Protein AF-A0A7C9TGM8-F1 (afdb_monomer_lite)

Structure (mmCIF, N/CA/C/O backbone):
data_AF-A0A7C9TGM8-F1
#
_entry.id   AF-A0A7C9TGM8-F1
#
loop_
_atom_site.group_PDB
_atom_site.id
_atom_site.type_symbol
_atom_site.label_atom_id
_atom_site.label_alt_id
_atom_site.label_comp_id
_atom_site.label_asym_id
_atom_site.label_entity_id
_atom_site.label_seq_id
_atom_site.pdbx_PDB_ins_code
_atom_site.Cartn_x
_atom_site.Cartn_y
_atom_site.Cartn_z
_atom_site.occupancy
_atom_site.B_iso_or_equiv
_atom_site.auth_seq_id
_atom_site.auth_comp_id
_atom_site.auth_asym_id
_atom_site.auth_atom_id
_atom_site.pdbx_PDB_model_num
ATOM 1 N N . MET A 1 1 ? -5.245 -3.490 -19.917 1.00 51.00 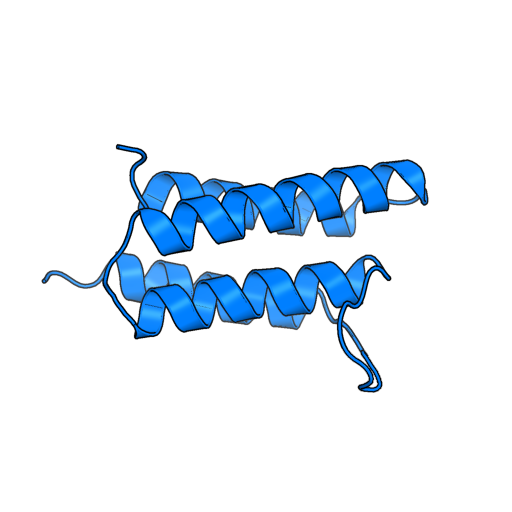1 MET A N 1
ATOM 2 C CA . MET A 1 1 ? -3.984 -3.629 -19.164 1.00 51.00 1 MET A CA 1
ATOM 3 C C . MET A 1 1 ? -3.871 -2.354 -18.353 1.00 51.00 1 MET A C 1
ATOM 5 O O . MET A 1 1 ? -3.928 -1.300 -18.975 1.00 51.00 1 MET A O 1
ATOM 9 N N . ASN A 1 2 ? -3.901 -2.429 -17.021 1.00 65.81 2 ASN A N 1
ATOM 10 C CA . ASN A 1 2 ? -3.866 -1.222 -16.191 1.00 65.81 2 ASN A CA 1
ATOM 11 C C . ASN A 1 2 ? -2.453 -0.634 -16.219 1.00 65.81 2 ASN A C 1
ATOM 13 O O . ASN A 1 2 ? -1.475 -1.376 -16.195 1.00 65.81 2 ASN A O 1
ATOM 17 N N . ASP A 1 3 ? -2.371 0.686 -16.354 1.00 86.94 3 ASP A N 1
ATOM 18 C CA . ASP A 1 3 ? -1.118 1.435 -16.363 1.00 86.94 3 ASP A CA 1
ATOM 19 C C . ASP A 1 3 ? -0.446 1.318 -14.979 1.00 86.94 3 ASP A C 1
ATOM 21 O O . ASP A 1 3 ? -1.057 1.731 -13.987 1.00 86.94 3 ASP A O 1
ATOM 25 N N . PRO A 1 4 ? 0.789 0.784 -14.874 1.00 89.00 4 PRO A N 1
ATOM 26 C CA . PRO A 1 4 ? 1.507 0.689 -13.604 1.00 89.00 4 PRO A CA 1
ATOM 27 C C . PRO A 1 4 ? 1.604 2.027 -12.866 1.00 89.00 4 PRO A C 1
ATOM 29 O O . PRO A 1 4 ? 1.526 2.054 -11.639 1.00 89.00 4 PRO A O 1
ATOM 32 N N . VAL A 1 5 ? 1.718 3.147 -13.588 1.00 91.94 5 VAL A N 1
ATOM 33 C CA . VAL A 1 5 ? 1.747 4.487 -12.986 1.00 91.94 5 VAL A CA 1
ATOM 34 C C . VAL A 1 5 ? 0.422 4.799 -12.303 1.00 91.94 5 VAL A C 1
ATOM 36 O O . VAL A 1 5 ? 0.411 5.291 -11.175 1.00 91.94 5 VAL A O 1
ATOM 39 N N . PHE A 1 6 ? -0.695 4.469 -12.949 1.00 92.00 6 PHE A N 1
ATOM 40 C CA . PHE A 1 6 ? -2.024 4.661 -12.382 1.00 92.00 6 PHE A CA 1
ATOM 41 C C . PHE A 1 6 ? -2.241 3.786 -11.140 1.00 92.00 6 PHE A C 1
ATOM 43 O O . PHE A 1 6 ? -2.669 4.284 -10.098 1.00 92.00 6 PHE A O 1
ATOM 50 N N . THR A 1 7 ? -1.888 2.498 -11.203 1.00 93.12 7 THR A N 1
ATOM 51 C CA . THR A 1 7 ? -2.007 1.591 -10.050 1.00 93.12 7 THR A CA 1
ATOM 52 C C . THR A 1 7 ? -1.101 2.039 -8.891 1.00 93.12 7 THR A C 1
ATOM 54 O O . THR A 1 7 ? -1.526 2.012 -7.736 1.00 93.12 7 THR A O 1
ATOM 57 N N . ALA A 1 8 ? 0.111 2.537 -9.173 1.00 93.94 8 ALA A N 1
ATOM 58 C CA . ALA A 1 8 ? 0.994 3.106 -8.155 1.00 93.94 8 ALA A CA 1
ATOM 59 C C . ALA A 1 8 ? 0.398 4.361 -7.501 1.00 93.94 8 ALA A C 1
ATOM 61 O O . ALA A 1 8 ? 0.402 4.467 -6.278 1.00 93.94 8 ALA A O 1
ATOM 62 N N . GLN A 1 9 ? -0.187 5.284 -8.271 1.00 95.25 9 GLN A N 1
ATOM 63 C CA . GLN A 1 9 ? -0.870 6.457 -7.708 1.00 95.25 9 GLN A CA 1
ATOM 64 C C . GLN A 1 9 ? -1.976 6.060 -6.720 1.00 95.25 9 GLN A C 1
ATOM 66 O O . GLN A 1 9 ? -2.090 6.663 -5.653 1.00 95.25 9 GLN A O 1
ATOM 71 N N . LYS A 1 10 ? -2.734 4.998 -7.024 1.00 95.75 10 LYS A N 1
ATOM 72 C CA . LYS A 1 10 ? -3.744 4.452 -6.107 1.00 95.75 10 LYS A CA 1
ATOM 73 C C . LYS A 1 10 ? -3.149 3.868 -4.827 1.00 95.75 10 LYS A C 1
ATOM 75 O O . LYS A 1 10 ? -3.740 4.044 -3.766 1.00 95.75 10 LYS A O 1
ATOM 80 N N . LEU A 1 11 ? -1.967 3.251 -4.881 1.00 94.56 11 LEU A N 1
ATOM 81 C CA . LEU A 1 11 ? -1.243 2.866 -3.662 1.00 94.56 11 LEU A CA 1
ATOM 82 C C . LEU A 1 11 ? -0.880 4.094 -2.810 1.00 94.56 11 LEU A C 1
ATOM 84 O O . LEU A 1 11 ? -1.028 4.041 -1.593 1.00 94.56 11 LEU A O 1
ATOM 88 N N . GLY A 1 12 ? -0.487 5.208 -3.435 1.00 95.31 12 GLY A N 1
ATOM 89 C CA . GLY A 1 12 ? -0.231 6.476 -2.742 1.00 95.31 12 GLY A CA 1
ATOM 90 C C . GLY A 1 12 ? -1.464 7.041 -2.025 1.00 95.31 12 GLY A C 1
ATOM 91 O O . GLY A 1 12 ? -1.369 7.470 -0.876 1.00 95.31 12 GLY A O 1
ATOM 92 N N . GLU A 1 13 ? -2.642 6.982 -2.655 1.00 96.81 13 GLU A N 1
ATOM 93 C CA . GLU A 1 13 ? -3.916 7.367 -2.019 1.00 96.81 13 GLU A CA 1
ATOM 94 C C . GLU A 1 13 ? -4.218 6.504 -0.778 1.00 96.81 13 GLU A C 1
ATOM 96 O O . GLU A 1 13 ? -4.666 7.018 0.249 1.00 96.81 13 GLU A O 1
ATOM 101 N N . LEU A 1 14 ? -3.919 5.201 -0.832 1.00 96.75 14 LEU A N 1
ATOM 102 C CA . LEU A 1 14 ? -4.127 4.294 0.302 1.00 96.75 14 LEU A CA 1
ATOM 103 C C . LEU A 1 14 ? -3.192 4.573 1.484 1.00 96.75 14 LEU A C 1
ATOM 105 O O . LEU A 1 14 ? -3.575 4.282 2.615 1.00 96.75 14 LEU A O 1
ATOM 109 N N . ILE A 1 15 ? -2.013 5.168 1.264 1.00 96.00 15 ILE A N 1
ATOM 110 C CA . ILE A 1 15 ? -1.141 5.622 2.362 1.00 96.00 15 ILE A CA 1
ATOM 111 C C . ILE A 1 15 ? -1.844 6.707 3.180 1.00 96.00 15 ILE A C 1
ATOM 113 O O . ILE A 1 15 ? -1.830 6.656 4.409 1.00 96.00 15 ILE A O 1
ATOM 117 N N . GLN A 1 16 ? -2.504 7.656 2.514 1.00 95.69 16 GLN A N 1
ATOM 118 C CA . GLN A 1 16 ? -3.253 8.714 3.198 1.00 95.69 16 GLN A CA 1
ATOM 119 C C . GLN A 1 16 ? -4.472 8.144 3.927 1.00 95.69 16 GLN A C 1
ATOM 121 O O . GLN A 1 16 ? -4.661 8.410 5.111 1.00 95.69 16 GLN A O 1
ATOM 126 N N . LEU A 1 17 ? -5.233 7.257 3.279 1.00 96.75 17 LEU A N 1
ATOM 127 C CA . LEU A 1 17 ? -6.368 6.591 3.926 1.00 96.75 17 LEU A CA 1
ATOM 128 C C . LEU A 1 17 ? -5.942 5.733 5.127 1.00 96.75 17 LEU A C 1
ATOM 130 O O . LEU A 1 17 ? -6.664 5.665 6.118 1.00 96.75 17 LEU A O 1
ATOM 134 N N . ALA A 1 18 ? -4.757 5.120 5.090 1.00 95.12 18 ALA A N 1
ATOM 135 C CA . ALA A 1 18 ? -4.206 4.404 6.237 1.00 95.12 18 ALA A CA 1
ATOM 136 C C . ALA A 1 18 ? -3.887 5.333 7.424 1.00 95.12 18 ALA A C 1
ATOM 138 O O . ALA A 1 18 ? -4.029 4.903 8.568 1.00 95.12 18 ALA A O 1
ATOM 139 N N . ARG A 1 19 ? -3.491 6.594 7.176 1.00 94.69 19 ARG A N 1
ATOM 140 C CA . ARG A 1 19 ? -3.282 7.610 8.231 1.00 94.69 19 ARG A CA 1
ATOM 141 C C . ARG A 1 19 ? -4.599 8.012 8.899 1.00 94.69 19 ARG A C 1
ATOM 143 O O . ARG A 1 19 ? -4.613 8.282 10.097 1.00 94.69 19 ARG A O 1
ATOM 150 N N . GLU A 1 20 ? -5.683 8.052 8.131 1.00 96.31 20 GLU A N 1
ATOM 151 C CA . GLU A 1 20 ? -7.011 8.466 8.599 1.00 96.31 20 GLU A CA 1
ATOM 152 C C . GLU A 1 20 ? -7.813 7.318 9.238 1.00 96.31 20 GLU A C 1
ATOM 154 O O . GLU A 1 20 ? -8.706 7.564 10.050 1.00 96.31 20 GLU A O 1
ATOM 159 N N . ALA A 1 21 ? -7.490 6.063 8.909 1.00 95.75 21 ALA A N 1
ATOM 160 C CA . ALA A 1 21 ? -8.195 4.885 9.400 1.00 95.75 21 ALA A CA 1
ATOM 161 C C . ALA A 1 21 ? -8.075 4.729 10.927 1.00 95.75 21 ALA A C 1
ATOM 163 O O . ALA A 1 21 ? -7.017 4.411 11.482 1.00 95.75 21 ALA A O 1
ATOM 164 N N . SER A 1 22 ? -9.203 4.872 11.616 1.00 94.12 22 SER A N 1
ATOM 165 C CA . SER A 1 22 ? -9.283 4.868 13.080 1.00 94.12 22 SER A CA 1
ATOM 166 C C . SER A 1 22 ? -9.902 3.583 13.630 1.00 94.12 22 SER A C 1
ATOM 168 O O . SER A 1 22 ? -9.560 3.139 14.728 1.00 94.12 22 SER A O 1
ATOM 170 N N . THR A 1 23 ? -10.768 2.938 12.848 1.00 96.31 23 THR A N 1
ATOM 171 C CA . THR A 1 23 ? -11.471 1.714 13.238 1.00 96.31 23 THR A CA 1
ATOM 172 C C . THR A 1 23 ? -10.834 0.468 12.628 1.00 96.31 23 THR A C 1
ATOM 174 O O . THR A 1 23 ? -10.217 0.507 11.564 1.00 96.31 23 THR A O 1
ATOM 177 N N . SER A 1 24 ? -11.023 -0.689 13.267 1.00 93.81 24 SER A N 1
ATOM 178 C CA . SER A 1 24 ? -10.547 -1.970 12.723 1.00 93.81 24 SER A CA 1
ATOM 179 C C . SER A 1 24 ? -11.166 -2.307 11.362 1.00 93.81 24 SER A C 1
ATOM 181 O O . SER A 1 24 ? -10.517 -2.956 10.546 1.00 93.81 24 SER A O 1
ATOM 183 N N . PHE A 1 25 ? -12.397 -1.854 11.098 1.00 96.19 25 PHE A N 1
ATOM 184 C CA . PHE A 1 25 ? -13.063 -2.061 9.812 1.00 96.19 25 PHE A CA 1
ATOM 185 C C . PHE A 1 25 ? -12.423 -1.227 8.697 1.00 96.19 25 PHE A C 1
ATOM 187 O O . PHE A 1 25 ? -12.104 -1.767 7.641 1.00 96.19 25 PHE A O 1
ATOM 194 N N . GLU A 1 26 ? -12.174 0.063 8.944 1.00 97.25 26 GLU A N 1
ATOM 195 C CA . GLU A 1 26 ? -11.465 0.934 7.996 1.00 97.25 26 GLU A CA 1
ATOM 196 C C . GLU A 1 26 ? -10.078 0.375 7.688 1.00 97.25 26 GLU A C 1
ATOM 198 O O . GLU A 1 26 ? -9.711 0.234 6.523 1.00 97.25 26 GLU A O 1
ATOM 203 N N . LYS A 1 27 ? -9.339 -0.042 8.722 1.00 95.25 27 LYS A N 1
ATOM 204 C CA . LYS A 1 27 ? -8.012 -0.635 8.542 1.00 95.25 27 LYS A CA 1
ATOM 205 C C . LYS A 1 27 ? -8.057 -1.912 7.701 1.00 95.25 27 LYS A C 1
ATOM 207 O O . LYS A 1 27 ? -7.222 -2.080 6.815 1.00 95.25 27 LYS A O 1
ATOM 212 N N . ALA A 1 28 ? -9.047 -2.780 7.924 1.00 96.06 28 ALA A N 1
ATOM 213 C CA . ALA A 1 28 ? -9.243 -3.989 7.124 1.00 96.06 28 ALA A CA 1
ATOM 214 C C . ALA A 1 28 ? -9.579 -3.670 5.657 1.00 96.06 28 ALA A C 1
ATOM 216 O O . ALA A 1 28 ? -9.066 -4.323 4.748 1.00 96.06 28 ALA A O 1
ATOM 217 N N . ALA A 1 29 ? -10.415 -2.655 5.418 1.00 97.44 29 ALA A N 1
ATOM 218 C CA . ALA A 1 29 ? -10.775 -2.215 4.074 1.00 97.44 29 ALA A CA 1
ATOM 219 C C . ALA A 1 29 ? -9.558 -1.661 3.316 1.00 97.44 29 ALA A C 1
ATOM 221 O O . ALA A 1 29 ? -9.314 -2.055 2.173 1.00 97.44 29 ALA A O 1
ATOM 222 N N . VAL A 1 30 ? -8.754 -0.813 3.969 1.00 97.00 30 VAL A N 1
ATOM 223 C CA . VAL A 1 30 ? -7.506 -0.294 3.392 1.00 97.00 30 VAL A CA 1
ATOM 224 C C . VAL A 1 30 ? -6.534 -1.440 3.120 1.00 97.00 30 VAL A C 1
ATOM 226 O O . VAL A 1 30 ? -5.993 -1.529 2.021 1.00 97.00 30 VAL A O 1
ATOM 229 N N . PHE A 1 31 ? -6.365 -2.375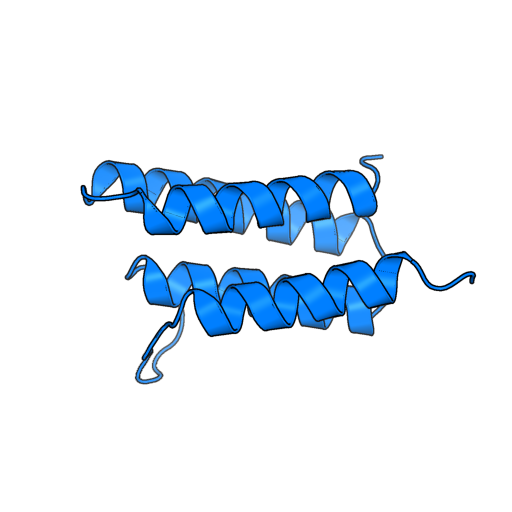 4.057 1.00 95.62 31 PHE A N 1
ATOM 230 C CA . PHE A 1 31 ? -5.490 -3.536 3.876 1.00 95.62 31 PHE A CA 1
ATOM 231 C C . PHE A 1 31 ? -5.891 -4.399 2.668 1.00 95.62 31 PHE A C 1
ATOM 233 O O . PHE A 1 31 ? -5.040 -4.786 1.858 1.00 95.62 31 PHE A O 1
ATOM 240 N N . ALA A 1 32 ? -7.189 -4.672 2.508 1.00 96.75 32 ALA A N 1
ATOM 241 C CA . ALA A 1 32 ? -7.703 -5.420 1.365 1.00 96.75 32 ALA A CA 1
ATOM 242 C C . ALA A 1 32 ? -7.408 -4.698 0.039 1.00 96.75 32 ALA A C 1
ATOM 244 O O . ALA A 1 32 ? -6.940 -5.329 -0.913 1.00 96.75 32 ALA A O 1
ATOM 245 N N . ALA A 1 33 ? -7.618 -3.378 -0.008 1.00 97.38 33 ALA A N 1
ATOM 246 C CA . ALA A 1 33 ? -7.330 -2.561 -1.184 1.00 97.38 33 ALA A CA 1
ATOM 247 C C . ALA A 1 33 ? -5.828 -2.533 -1.517 1.00 97.38 33 ALA A C 1
ATOM 249 O O . ALA A 1 33 ? -5.453 -2.753 -2.669 1.00 97.38 33 ALA A O 1
ATOM 250 N N . VAL A 1 34 ? -4.964 -2.351 -0.511 1.00 95.81 34 VAL A N 1
ATOM 251 C CA . VAL A 1 34 ? -3.498 -2.359 -0.664 1.00 95.81 34 VAL A CA 1
ATOM 252 C C . VAL A 1 34 ? -3.031 -3.691 -1.245 1.00 95.81 34 VAL A C 1
ATOM 254 O O . VAL A 1 34 ? -2.265 -3.724 -2.207 1.00 95.81 34 VAL A O 1
ATOM 257 N N . THR A 1 35 ? -3.534 -4.803 -0.707 1.00 95.19 35 THR A N 1
ATOM 258 C CA . THR A 1 35 ? -3.166 -6.147 -1.169 1.00 95.19 35 THR A CA 1
ATOM 259 C C . THR A 1 35 ? -3.621 -6.401 -2.608 1.00 95.19 35 THR A C 1
ATOM 261 O O . THR A 1 35 ? -2.892 -7.020 -3.387 1.00 95.19 35 THR A O 1
ATOM 264 N N . ALA A 1 36 ? -4.819 -5.939 -2.977 1.00 95.94 36 ALA A N 1
ATOM 265 C CA . ALA A 1 36 ? -5.345 -6.088 -4.331 1.00 95.94 36 ALA A CA 1
ATOM 266 C C . ALA A 1 36 ? -4.519 -5.286 -5.349 1.00 95.94 36 ALA A C 1
ATOM 268 O O . ALA A 1 36 ? -4.042 -5.856 -6.332 1.00 95.94 36 ALA A O 1
ATOM 269 N N . LEU A 1 37 ? -4.279 -4.000 -5.075 1.00 95.50 37 LEU A N 1
ATOM 270 C CA . LEU A 1 37 ? -3.501 -3.130 -5.959 1.00 95.50 37 LEU A CA 1
ATOM 271 C C . LEU A 1 37 ? -2.036 -3.557 -6.059 1.00 95.50 37 LEU A C 1
ATOM 273 O O . LEU A 1 37 ? -1.460 -3.489 -7.139 1.00 95.50 37 LEU A O 1
ATOM 277 N N . GLY A 1 38 ? -1.437 -4.054 -4.973 1.00 95.12 38 GLY A N 1
ATOM 278 C CA . GLY A 1 38 ? -0.080 -4.600 -5.004 1.00 95.12 38 GLY A CA 1
ATOM 279 C C . GLY A 1 38 ? 0.062 -5.771 -5.980 1.00 95.12 38 GLY A C 1
ATOM 280 O O . GLY A 1 38 ? 0.992 -5.809 -6.785 1.00 95.12 38 GLY A O 1
ATOM 281 N N . LYS A 1 39 ? -0.894 -6.710 -5.966 1.00 94.44 39 LYS A N 1
ATOM 282 C CA . LYS A 1 39 ? -0.922 -7.842 -6.911 1.00 94.44 39 LYS A CA 1
ATOM 283 C C . LYS A 1 39 ? -1.141 -7.384 -8.349 1.00 94.44 39 LYS A C 1
ATOM 285 O O . LYS A 1 39 ? -0.494 -7.900 -9.262 1.00 94.44 39 LYS A O 1
ATOM 290 N N . GLU A 1 40 ? -2.049 -6.431 -8.542 1.00 94.69 40 GLU A N 1
ATOM 291 C CA . GLU A 1 40 ? -2.320 -5.841 -9.850 1.00 94.69 40 GLU A CA 1
ATOM 292 C C . GLU A 1 40 ? -1.065 -5.169 -10.418 1.00 94.69 40 GLU A C 1
ATOM 294 O O . GLU A 1 40 ? -0.667 -5.472 -11.541 1.00 94.69 40 GLU A O 1
ATOM 299 N N . PHE A 1 41 ? -0.391 -4.343 -9.614 1.00 94.62 41 PHE A N 1
ATOM 300 C CA . PHE A 1 41 ? 0.835 -3.656 -10.000 1.00 94.62 41 PHE A CA 1
ATOM 301 C C . PHE A 1 41 ? 1.927 -4.649 -10.409 1.00 94.62 41 PHE A C 1
ATOM 303 O O . PHE A 1 41 ? 2.478 -4.543 -11.503 1.00 94.62 41 PHE A O 1
ATOM 310 N N . CYS A 1 42 ? 2.196 -5.666 -9.583 1.00 92.25 42 CYS A N 1
ATOM 311 C CA . CYS A 1 42 ? 3.204 -6.683 -9.895 1.00 92.25 42 CYS A CA 1
ATOM 312 C C . CYS A 1 42 ? 2.907 -7.446 -11.194 1.00 92.25 42 CYS A C 1
ATOM 314 O O . CYS A 1 42 ? 3.840 -7.859 -11.881 1.00 92.25 42 CYS A O 1
ATOM 316 N N . SER A 1 43 ? 1.629 -7.603 -11.545 1.00 91.56 43 SER A N 1
ATOM 317 C CA . SER A 1 43 ? 1.203 -8.241 -12.797 1.00 91.56 43 SER A CA 1
ATOM 318 C C . SER A 1 43 ? 1.298 -7.309 -14.014 1.00 91.56 43 SER A C 1
ATOM 320 O O . SER A 1 43 ? 1.278 -7.791 -15.142 1.00 91.56 43 SER A O 1
ATOM 322 N N . ALA A 1 44 ? 1.371 -5.990 -13.803 1.00 89.19 44 ALA A N 1
ATOM 323 C CA . ALA A 1 44 ? 1.326 -4.973 -14.855 1.00 89.19 44 ALA A CA 1
ATOM 324 C C . ALA A 1 44 ? 2.704 -4.421 -15.266 1.00 89.19 44 ALA A C 1
ATOM 326 O O . ALA A 1 44 ? 2.832 -3.876 -16.359 1.00 89.19 44 ALA A O 1
ATOM 327 N N . THR A 1 45 ? 3.732 -4.544 -14.421 1.00 88.44 45 THR A N 1
ATOM 328 C CA . THR A 1 45 ? 5.109 -4.122 -14.737 1.00 88.44 45 THR A CA 1
ATOM 329 C C . THR A 1 45 ? 6.072 -5.298 -14.678 1.00 88.44 45 THR A C 1
ATOM 331 O O . THR A 1 45 ? 5.926 -6.132 -13.796 1.00 88.44 45 THR A O 1
ATOM 334 N N . GLU A 1 46 ? 7.067 -5.348 -15.568 1.00 90.56 46 GLU A N 1
ATOM 335 C CA . GLU A 1 46 ? 8.191 -6.301 -15.515 1.00 90.56 46 GLU A CA 1
ATOM 336 C C . GLU A 1 46 ? 9.446 -5.719 -14.838 1.00 90.56 46 GLU A C 1
ATOM 338 O O . GLU A 1 46 ? 10.422 -6.436 -14.621 1.00 90.56 46 GLU A O 1
ATOM 343 N N . ASP A 1 47 ? 9.430 -4.434 -14.467 1.00 92.75 47 ASP A N 1
ATOM 344 C CA . ASP A 1 47 ? 10.547 -3.790 -13.775 1.00 92.75 47 ASP A CA 1
ATOM 345 C C . ASP A 1 47 ? 10.697 -4.374 -12.361 1.00 92.75 47 ASP A C 1
ATOM 347 O O . ASP A 1 47 ? 9.862 -4.161 -11.476 1.00 92.75 47 ASP A O 1
ATOM 351 N N . GLY A 1 48 ? 11.779 -5.128 -12.150 1.00 93.31 48 GLY A N 1
ATOM 352 C CA . GLY A 1 48 ? 12.067 -5.792 -10.881 1.00 93.31 48 GLY A CA 1
ATOM 353 C C . GLY A 1 48 ? 12.264 -4.823 -9.715 1.00 93.31 48 GLY A C 1
ATOM 354 O O . GLY A 1 48 ? 11.827 -5.122 -8.605 1.00 93.31 48 GLY A O 1
ATOM 355 N N . TYR A 1 49 ? 12.851 -3.650 -9.961 1.00 94.06 49 TYR A N 1
ATOM 356 C CA . TYR A 1 49 ? 13.036 -2.636 -8.927 1.00 94.06 49 TYR A CA 1
ATOM 357 C C . TYR A 1 49 ? 11.700 -1.983 -8.569 1.00 94.06 49 TYR A C 1
ATOM 359 O O . TYR A 1 49 ? 11.369 -1.855 -7.392 1.00 94.06 49 TYR A O 1
ATOM 367 N N . ALA A 1 50 ? 10.873 -1.649 -9.564 1.00 95.00 50 ALA A N 1
ATOM 368 C CA . ALA A 1 50 ? 9.530 -1.132 -9.306 1.00 95.00 50 ALA A CA 1
ATOM 369 C C . ALA A 1 50 ? 8.654 -2.157 -8.554 1.00 95.00 50 ALA A C 1
ATOM 371 O O . ALA A 1 50 ? 7.962 -1.795 -7.602 1.00 95.00 50 ALA A O 1
ATOM 372 N N . ARG A 1 51 ? 8.716 -3.447 -8.923 1.00 95.25 51 ARG A N 1
ATOM 373 C CA . ARG A 1 51 ? 8.027 -4.541 -8.209 1.00 95.25 51 ARG A CA 1
ATOM 374 C C . ARG A 1 51 ? 8.472 -4.641 -6.751 1.00 95.25 51 ARG A C 1
ATOM 376 O O . ARG A 1 51 ? 7.627 -4.739 -5.863 1.00 95.25 51 ARG A O 1
ATOM 383 N N . GLU A 1 52 ? 9.780 -4.593 -6.498 1.00 95.44 52 GLU A N 1
ATOM 384 C CA . GLU A 1 52 ? 10.332 -4.625 -5.141 1.00 95.44 52 GLU A CA 1
ATOM 385 C C . GLU A 1 52 ? 9.797 -3.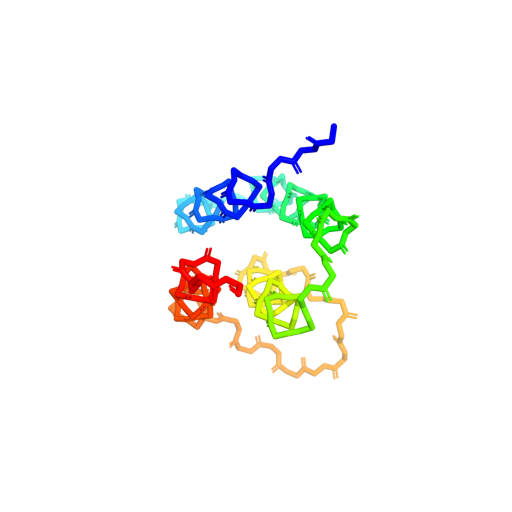455 -4.303 1.00 95.44 52 GLU A C 1
ATOM 387 O O . GLU A 1 52 ? 9.287 -3.659 -3.200 1.00 95.44 52 GLU A O 1
ATOM 392 N N . LYS A 1 53 ? 9.830 -2.235 -4.850 1.00 96.12 53 LYS A N 1
ATOM 393 C CA . LYS A 1 53 ? 9.335 -1.039 -4.159 1.00 96.12 53 LYS A CA 1
ATOM 394 C C . LYS A 1 53 ? 7.839 -1.093 -3.873 1.00 96.12 53 LYS A C 1
ATOM 396 O O . LYS A 1 53 ? 7.434 -0.838 -2.741 1.00 96.12 53 LYS A O 1
ATOM 401 N N . ALA A 1 54 ? 7.021 -1.526 -4.830 1.00 95.50 54 ALA A N 1
ATOM 402 C CA . ALA A 1 54 ? 5.597 -1.749 -4.587 1.00 95.50 54 ALA A CA 1
ATOM 403 C C . ALA A 1 54 ? 5.349 -2.812 -3.500 1.00 95.50 54 ALA A C 1
ATOM 405 O O . ALA A 1 54 ? 4.477 -2.632 -2.648 1.00 95.50 54 ALA A O 1
ATOM 406 N N . SER A 1 55 ? 6.143 -3.888 -3.472 1.00 94.56 55 SER A N 1
ATOM 407 C CA . SER A 1 55 ? 6.052 -4.910 -2.424 1.00 94.56 55 SER A CA 1
ATOM 408 C C . SER A 1 55 ? 6.389 -4.354 -1.038 1.00 94.56 55 SER A C 1
ATOM 410 O O . SER A 1 55 ? 5.724 -4.721 -0.067 1.00 94.56 55 SER A O 1
ATOM 412 N N . TYR A 1 56 ? 7.381 -3.465 -0.921 1.00 93.88 56 TYR A N 1
ATOM 413 C CA . TYR A 1 56 ? 7.685 -2.815 0.355 1.00 93.88 56 TYR A CA 1
ATOM 414 C C . TYR A 1 56 ? 6.588 -1.845 0.794 1.00 93.88 56 TYR A C 1
ATOM 416 O O . TYR A 1 56 ? 6.221 -1.865 1.965 1.00 93.88 56 TYR A O 1
ATOM 424 N N . VAL A 1 57 ? 6.003 -1.061 -0.120 1.00 94.88 57 VAL A N 1
ATOM 425 C CA . VAL A 1 57 ? 4.840 -0.206 0.195 1.00 94.88 57 VAL A CA 1
ATOM 426 C C . VAL A 1 57 ? 3.705 -1.044 0.791 1.00 94.88 57 VAL A C 1
ATOM 428 O O . VAL A 1 57 ? 3.186 -0.722 1.860 1.00 94.88 57 VAL A O 1
ATOM 431 N N . VAL A 1 58 ? 3.359 -2.159 0.138 1.00 94.75 58 VAL A N 1
ATOM 432 C CA . VAL A 1 58 ? 2.323 -3.093 0.611 1.00 94.75 58 VAL A CA 1
ATOM 433 C C . VAL A 1 58 ? 2.671 -3.665 1.982 1.00 94.75 58 VAL A C 1
ATOM 435 O O . VAL A 1 58 ? 1.807 -3.720 2.859 1.00 94.75 58 VAL A O 1
ATOM 438 N N . HIS A 1 59 ? 3.925 -4.073 2.184 1.00 92.56 59 HIS A N 1
ATOM 439 C CA . HIS A 1 59 ? 4.396 -4.602 3.460 1.00 92.56 59 HIS A CA 1
ATOM 440 C C . HIS A 1 59 ? 4.243 -3.573 4.586 1.00 92.56 59 HIS A C 1
ATOM 442 O O . HIS A 1 59 ? 3.554 -3.848 5.567 1.00 92.56 59 HIS A O 1
ATOM 448 N N . TRP A 1 60 ? 4.811 -2.376 4.426 1.00 93.06 60 TRP A N 1
ATOM 449 C CA . TRP A 1 60 ? 4.785 -1.338 5.457 1.00 93.06 60 TRP A CA 1
ATOM 450 C C . TRP A 1 60 ? 3.368 -0.869 5.787 1.00 93.06 60 TRP A C 1
ATOM 452 O O . TRP A 1 60 ? 3.051 -0.692 6.964 1.00 93.06 60 TRP A O 1
ATOM 462 N N . LEU A 1 61 ? 2.490 -0.751 4.785 1.00 93.00 61 LEU A N 1
ATOM 463 C CA . LEU A 1 61 ? 1.074 -0.457 5.017 1.00 93.00 61 LEU A CA 1
ATOM 464 C C . LEU A 1 61 ? 0.376 -1.573 5.791 1.00 93.00 61 LEU A C 1
ATOM 466 O O . LEU A 1 61 ? -0.348 -1.294 6.742 1.00 93.00 61 LEU A O 1
ATOM 470 N N . SER A 1 62 ? 0.612 -2.833 5.429 1.00 92.31 62 SER A N 1
ATOM 471 C CA . SER A 1 62 ? 0.011 -3.976 6.130 1.00 92.31 62 SER A CA 1
ATOM 472 C C . SER A 1 62 ? 0.427 -4.010 7.602 1.00 92.31 62 SER A C 1
ATOM 474 O O . SER A 1 62 ? -0.419 -4.206 8.475 1.00 92.31 62 SER A O 1
ATOM 476 N N . CYS A 1 63 ? 1.705 -3.742 7.880 1.00 90.25 63 CYS A N 1
ATOM 477 C CA . CYS A 1 63 ? 2.240 -3.611 9.233 1.00 90.25 63 CYS A CA 1
ATOM 478 C C . CYS A 1 63 ? 1.581 -2.450 9.997 1.00 90.25 63 CYS A C 1
ATOM 480 O O . CYS A 1 63 ? 1.073 -2.652 11.096 1.00 90.25 63 CYS A O 1
ATOM 482 N N . ALA A 1 64 ? 1.522 -1.250 9.408 1.00 91.25 64 ALA A N 1
ATOM 483 C CA . ALA A 1 64 ? 0.930 -0.068 10.047 1.00 91.25 64 ALA A CA 1
ATOM 484 C C . ALA A 1 64 ? -0.575 -0.231 10.342 1.00 91.25 64 ALA A C 1
ATOM 486 O O . ALA A 1 64 ? -1.095 0.301 11.324 1.00 91.25 64 ALA A O 1
ATOM 487 N N . LEU A 1 65 ? -1.281 -0.996 9.508 1.00 91.81 65 LEU A N 1
ATOM 488 C CA . LEU A 1 65 ? -2.698 -1.314 9.685 1.00 91.81 65 LEU A CA 1
ATOM 489 C C . LEU A 1 65 ? -2.941 -2.455 10.691 1.00 91.81 65 LEU A C 1
ATOM 491 O O . LEU A 1 65 ? -4.088 -2.667 11.086 1.00 91.81 65 LEU A O 1
ATOM 495 N N . GLY A 1 66 ? -1.890 -3.160 11.127 1.00 90.44 66 GLY A N 1
ATOM 496 C CA . GLY A 1 66 ? -1.964 -4.277 12.074 1.00 90.44 66 GLY A CA 1
ATOM 497 C C . GLY A 1 66 ? -2.336 -5.628 11.449 1.00 90.44 66 GLY A C 1
ATOM 498 O O . GLY A 1 66 ? -2.766 -6.525 12.168 1.00 90.44 66 GLY A O 1
ATOM 499 N N . PHE A 1 67 ? -2.188 -5.784 10.129 1.00 86.94 67 PHE A N 1
ATOM 500 C CA . PHE A 1 67 ? -2.514 -7.004 9.372 1.00 86.94 67 PHE A CA 1
ATOM 501 C C . PHE A 1 67 ? -1.258 -7.713 8.849 1.00 86.94 67 PHE A C 1
ATOM 503 O O . PHE A 1 67 ? -1.223 -8.195 7.715 1.00 86.94 67 PHE A O 1
ATOM 510 N N . GLU A 1 68 ? -0.194 -7.751 9.649 1.00 74.00 68 GLU A N 1
ATOM 511 C CA . GLU A 1 68 ? 1.061 -8.364 9.222 1.00 74.00 68 GLU A CA 1
ATOM 512 C C . GLU A 1 68 ? 0.870 -9.837 8.819 1.00 74.00 68 GLU A C 1
ATOM 514 O O . GLU A 1 68 ? 0.263 -10.633 9.533 1.00 74.00 68 GLU A O 1
ATOM 519 N N . MET A 1 69 ? 1.418 -10.197 7.656 1.00 59.53 69 MET A N 1
ATOM 520 C CA . MET A 1 69 ? 1.414 -11.567 7.134 1.00 59.53 69 MET A CA 1
ATOM 521 C C . MET A 1 69 ? 2.731 -12.325 7.400 1.00 59.53 69 MET A C 1
ATOM 523 O O . MET A 1 69 ? 2.897 -13.443 6.912 1.00 59.53 69 MET A O 1
A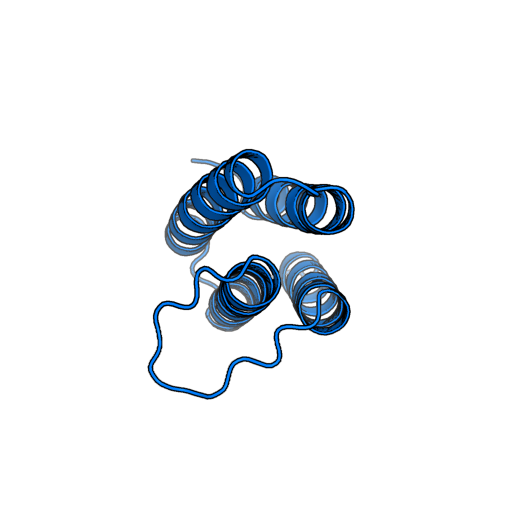TOM 527 N N . SER A 1 70 ? 3.678 -11.746 8.149 1.00 59.22 70 SER A N 1
ATOM 528 C CA . SER A 1 70 ? 4.955 -12.376 8.513 1.00 59.22 70 SER A CA 1
ATOM 529 C C . SER A 1 70 ? 5.146 -12.498 10.027 1.00 59.22 70 SER A C 1
ATOM 531 O O . SER A 1 70 ? 4.432 -11.901 10.812 1.00 59.22 70 SER A O 1
ATOM 533 N N . ASN A 1 71 ? 6.082 -13.356 10.434 1.00 52.22 71 ASN A N 1
ATOM 534 C CA . ASN A 1 71 ? 6.370 -13.688 11.832 1.00 52.22 71 ASN A CA 1
ATOM 535 C C . ASN A 1 71 ? 7.493 -12.792 12.408 1.00 52.22 71 ASN A C 1
ATOM 537 O O . ASN A 1 71 ? 8.329 -13.272 13.176 1.00 52.22 71 ASN A O 1
ATOM 541 N N . ARG A 1 72 ? 7.616 -11.542 11.937 1.00 54.66 72 ARG A N 1
ATOM 542 C CA . ARG A 1 72 ? 8.664 -10.595 12.357 1.00 54.66 72 ARG A CA 1
ATOM 543 C C . ARG A 1 72 ? 8.018 -9.489 13.181 1.00 54.66 72 ARG A C 1
ATOM 545 O O . ARG A 1 72 ? 6.907 -9.107 12.885 1.00 54.66 72 ARG A O 1
ATOM 552 N N . ASP A 1 73 ? 8.704 -8.951 14.184 1.00 54.09 73 ASP A N 1
ATOM 553 C CA . ASP A 1 73 ? 8.186 -7.787 14.913 1.00 54.09 73 ASP A CA 1
ATOM 554 C C . ASP A 1 73 ? 7.970 -6.619 13.940 1.00 54.09 73 ASP A C 1
ATOM 556 O O . ASP A 1 73 ? 8.925 -5.977 13.488 1.00 54.09 73 ASP A O 1
ATOM 560 N N . CYS A 1 74 ? 6.714 -6.360 13.578 1.00 58.38 74 CYS A N 1
ATOM 561 C CA . CYS A 1 74 ? 6.376 -5.265 12.692 1.00 58.38 74 CYS A CA 1
ATOM 562 C C . CYS A 1 74 ? 6.163 -3.969 13.478 1.00 58.38 74 CYS A C 1
ATOM 564 O O . CYS A 1 74 ? 5.089 -3.653 13.983 1.00 58.38 74 CYS A O 1
ATOM 566 N N . TYR A 1 75 ? 7.199 -3.140 13.519 1.00 61.84 75 TYR A N 1
ATOM 567 C CA . TYR A 1 75 ? 7.017 -1.711 13.751 1.00 61.84 75 TYR A CA 1
ATOM 568 C C . TYR A 1 75 ? 6.727 -1.057 12.397 1.00 61.84 75 TYR A C 1
ATOM 570 O O . TYR A 1 75 ? 7.615 -0.505 11.752 1.00 61.84 75 TYR A O 1
ATOM 578 N N . GLY A 1 76 ? 5.495 -1.217 11.906 1.00 63.78 76 GLY A N 1
ATOM 579 C CA . GLY A 1 76 ? 5.061 -0.578 10.665 1.00 63.78 76 GLY A CA 1
ATOM 580 C C . GLY A 1 76 ? 4.962 0.935 10.832 1.00 63.78 76 GLY A C 1
ATOM 581 O O . GLY A 1 76 ? 4.166 1.403 11.643 1.00 63.78 76 GLY A O 1
ATOM 582 N N . ASP A 1 77 ? 5.739 1.692 10.057 1.00 81.69 77 ASP A N 1
ATOM 583 C CA . ASP A 1 77 ? 5.651 3.153 9.988 1.00 81.69 77 ASP A CA 1
ATOM 584 C C . ASP A 1 77 ? 5.100 3.575 8.617 1.00 81.69 77 ASP A C 1
ATOM 586 O O . ASP A 1 77 ? 5.636 3.203 7.570 1.00 81.69 77 ASP A O 1
ATOM 590 N N . LEU A 1 78 ? 4.038 4.384 8.614 1.00 91.50 78 LEU A N 1
ATOM 591 C CA . LEU A 1 78 ? 3.484 4.977 7.394 1.00 91.50 78 LEU A CA 1
ATOM 592 C C . LEU A 1 78 ? 4.507 5.869 6.676 1.00 91.50 78 LEU A C 1
ATOM 594 O O . LEU A 1 78 ? 4.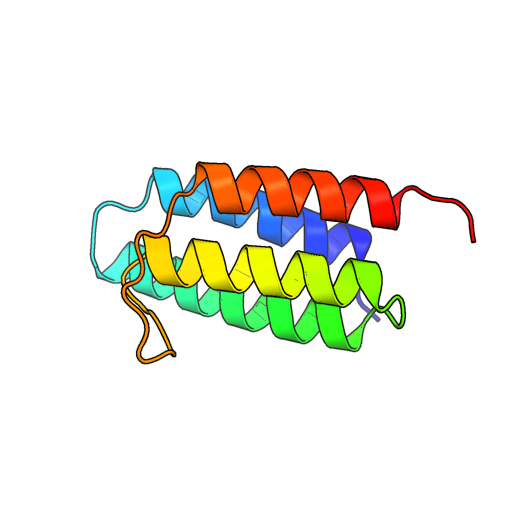446 5.987 5.457 1.00 91.50 78 LEU A O 1
ATOM 598 N N . ASN A 1 79 ? 5.489 6.425 7.391 1.00 92.94 79 ASN A N 1
ATOM 599 C CA . ASN A 1 79 ? 6.595 7.161 6.776 1.00 92.94 79 ASN A CA 1
ATOM 600 C C . ASN A 1 79 ? 7.533 6.237 5.982 1.00 92.94 79 ASN A C 1
ATOM 602 O O . ASN A 1 79 ? 8.057 6.638 4.946 1.00 92.94 79 ASN A O 1
ATOM 606 N N . ALA A 1 80 ? 7.725 4.989 6.426 1.00 92.88 80 ALA A N 1
ATOM 607 C CA . ALA A 1 80 ? 8.490 4.004 5.663 1.00 92.88 80 ALA A CA 1
ATOM 608 C C . ALA A 1 80 ? 7.737 3.606 4.384 1.00 92.88 80 ALA A C 1
ATOM 610 O O . ALA A 1 80 ? 8.335 3.553 3.311 1.00 92.88 80 ALA A O 1
ATOM 611 N N . ALA A 1 81 ? 6.415 3.407 4.473 1.00 94.38 81 ALA A N 1
ATOM 612 C CA . ALA A 1 81 ? 5.579 3.186 3.291 1.00 94.38 81 ALA A CA 1
ATOM 613 C C . ALA A 1 81 ? 5.674 4.356 2.295 1.00 94.38 81 ALA A C 1
ATOM 615 O O . ALA A 1 81 ? 5.785 4.134 1.092 1.00 94.38 81 ALA A O 1
ATOM 616 N N . GLU A 1 82 ? 5.674 5.593 2.793 1.00 95.69 82 GLU A N 1
ATOM 617 C CA . GLU A 1 82 ? 5.799 6.803 1.978 1.00 95.69 82 GLU A CA 1
ATOM 618 C C . GLU A 1 82 ? 7.169 6.911 1.290 1.00 95.69 82 GLU A C 1
ATOM 620 O O . GLU A 1 82 ? 7.221 7.136 0.083 1.00 95.69 82 GLU A O 1
ATOM 625 N N . GLY A 1 83 ? 8.273 6.638 1.993 1.00 95.81 83 GLY A N 1
ATOM 626 C CA . GLY A 1 83 ? 9.613 6.638 1.387 1.00 95.81 83 GLY A CA 1
ATOM 627 C C . GLY A 1 83 ? 9.795 5.571 0.295 1.00 95.81 83 GLY A C 1
ATOM 628 O O . GLY A 1 83 ? 10.425 5.811 -0.744 1.00 95.81 83 GLY A O 1
ATOM 629 N N . GLU A 1 84 ? 9.200 4.392 0.479 1.00 95.88 84 GLU A N 1
ATOM 630 C CA . GLU A 1 84 ? 9.196 3.345 -0.550 1.00 95.88 84 GLU A CA 1
ATOM 631 C C . GLU A 1 84 ? 8.297 3.720 -1.738 1.00 95.88 84 GLU A C 1
ATOM 633 O O . GLU A 1 84 ? 8.641 3.437 -2.889 1.00 95.88 84 GLU A O 1
ATOM 638 N N . PHE A 1 85 ? 7.191 4.427 -1.490 1.00 97.00 85 PHE A N 1
ATOM 639 C CA . PHE A 1 85 ? 6.324 4.960 -2.539 1.00 97.00 85 PHE A CA 1
ATOM 640 C C . PHE A 1 85 ? 7.014 6.054 -3.365 1.00 97.00 85 PHE A C 1
ATOM 642 O O . PHE A 1 85 ? 6.922 6.046 -4.594 1.00 97.00 85 PHE A O 1
ATOM 649 N N . GLU A 1 86 ? 7.769 6.957 -2.740 1.00 96.62 86 GLU A N 1
ATOM 650 C CA . GLU A 1 86 ? 8.583 7.936 -3.467 1.00 96.62 86 GLU A CA 1
ATOM 651 C C . GLU A 1 86 ? 9.601 7.242 -4.380 1.00 96.62 86 GLU A C 1
ATOM 653 O O . GLU A 1 86 ? 9.710 7.575 -5.565 1.00 96.62 86 GLU A O 1
ATOM 658 N N . SER A 1 87 ? 10.289 6.221 -3.858 1.00 96.69 87 SER A N 1
ATOM 659 C CA . SER A 1 87 ? 11.242 5.407 -4.622 1.00 96.69 87 SER A CA 1
ATOM 660 C C . SER A 1 87 ? 10.575 4.692 -5.803 1.00 96.69 87 SER A C 1
ATOM 662 O O . SER A 1 87 ? 11.122 4.674 -6.909 1.00 96.69 87 SER A O 1
ATOM 664 N N . LEU A 1 88 ? 9.368 4.154 -5.597 1.00 96.31 88 LEU A N 1
ATOM 665 C CA . LEU A 1 88 ? 8.545 3.555 -6.647 1.00 96.31 88 LEU A CA 1
ATOM 666 C C . LEU A 1 88 ? 8.212 4.570 -7.749 1.00 96.31 88 LEU A C 1
ATOM 668 O O . LEU A 1 88 ? 8.433 4.307 -8.931 1.00 96.31 88 LEU A O 1
ATOM 672 N N . MET A 1 89 ? 7.717 5.750 -7.376 1.00 96.06 89 MET A N 1
ATOM 673 C CA . MET A 1 89 ? 7.361 6.791 -8.341 1.00 96.06 89 MET A CA 1
ATOM 674 C C . MET A 1 89 ? 8.583 7.320 -9.096 1.00 96.06 89 MET A C 1
ATOM 676 O O . MET A 1 89 ? 8.458 7.709 -10.257 1.00 96.06 89 MET A O 1
ATOM 680 N N . MET A 1 90 ? 9.767 7.326 -8.478 1.00 94.38 90 MET A N 1
ATOM 681 C CA . MET A 1 90 ? 11.017 7.627 -9.177 1.00 94.38 90 MET A CA 1
ATOM 682 C C . MET A 1 90 ? 11.385 6.542 -10.189 1.00 94.38 90 MET A C 1
ATOM 684 O O . MET A 1 90 ? 11.812 6.886 -11.289 1.00 94.38 90 MET A O 1
ATOM 688 N N . ALA A 1 91 ? 11.214 5.260 -9.848 1.00 92.94 91 ALA A N 1
ATOM 689 C CA . ALA A 1 91 ? 11.473 4.148 -10.764 1.00 92.94 91 ALA A CA 1
ATOM 690 C C . ALA A 1 91 ? 10.587 4.242 -12.014 1.00 92.94 91 ALA A C 1
ATOM 692 O O . ALA A 1 91 ? 11.090 4.214 -13.132 1.00 92.94 91 ALA A O 1
ATOM 693 N N . LEU A 1 92 ? 9.289 4.489 -11.820 1.00 90.88 92 LEU A N 1
ATOM 694 C CA . LEU A 1 92 ? 8.305 4.588 -12.901 1.00 90.88 92 LEU A CA 1
ATOM 695 C C . LEU A 1 92 ? 8.478 5.817 -13.810 1.00 90.88 92 LEU A C 1
ATOM 697 O O . LEU A 1 92 ? 7.950 5.840 -14.917 1.00 90.88 92 LEU A O 1
ATOM 701 N N . LYS A 1 93 ? 9.197 6.850 -13.356 1.00 87.38 93 LYS A N 1
AT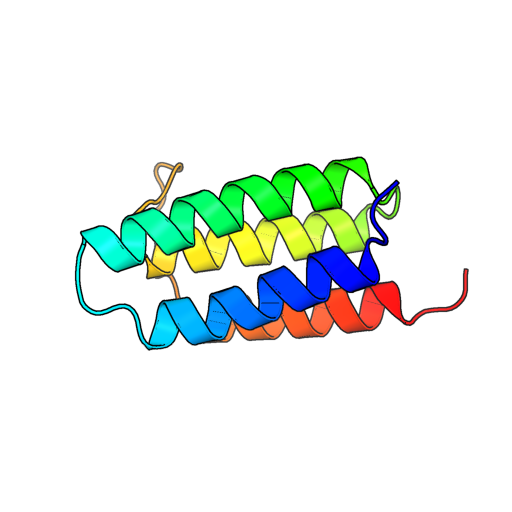OM 702 C CA . LYS A 1 93 ? 9.492 8.060 -14.144 1.00 87.38 93 LYS A CA 1
ATOM 703 C C . LYS A 1 93 ? 10.771 7.951 -14.977 1.00 87.38 93 LYS A C 1
ATOM 705 O O . LYS A 1 93 ? 11.043 8.862 -15.761 1.00 87.38 93 LYS A O 1
ATOM 710 N N . ARG A 1 94 ? 11.587 6.904 -14.802 1.00 73.31 94 ARG A N 1
ATOM 711 C CA . ARG A 1 94 ? 12.806 6.736 -15.604 1.00 73.31 94 ARG A CA 1
ATOM 712 C C . ARG A 1 94 ? 12.418 6.308 -17.026 1.00 73.31 94 ARG A C 1
ATOM 714 O O . ARG A 1 94 ? 11.656 5.354 -17.163 1.00 73.31 94 ARG A O 1
ATOM 721 N N . PRO A 1 95 ? 12.908 6.987 -18.079 1.00 53.97 95 PRO A N 1
ATOM 722 C CA . PRO A 1 95 ? 12.729 6.495 -19.438 1.00 53.97 95 PRO A CA 1
ATOM 723 C C . PRO A 1 95 ? 13.448 5.148 -19.587 1.00 53.97 95 PRO A C 1
ATOM 725 O O . PRO A 1 95 ? 14.560 4.985 -19.077 1.00 53.97 95 PRO A O 1
ATOM 728 N N . SER A 1 96 ? 12.767 4.202 -20.236 1.00 55.84 96 SER A N 1
ATOM 729 C CA . SER A 1 96 ? 13.284 2.881 -20.616 1.00 55.84 96 SER A CA 1
ATOM 730 C C . SER A 1 96 ? 14.453 2.986 -21.587 1.00 55.84 96 SER A C 1
ATOM 732 O O . SER A 1 96 ? 14.395 3.876 -22.467 1.00 55.84 96 SER A O 1
#

Radius of gyration: 12.69 Å; chains: 1; bounding box: 26×22×36 Å

Secondary structure (DSSP, 8-state):
---HHHHHHHHHHHHHHHHH--SHHHHHHHHHHHHHHHHHHHHH---HHHHHHHHHHHHHHHHHHT---SSS-----HHHHHHHHHHHHHHHTS--

Foldseek 3Di:
DDDLLVLLVVLVVLLVQLVVDDDLVSLVVSLVSLVVSLVVNCVNDPPPLLNVLSVQLSQLSCLSSVNHPDPDPRPRDSVSSVVSSVSNNVVSPDDD

Organism: NCBI:txid2707176

pLDDT: mean 88.98, std 12.61, range [51.0, 97.44]

Sequence (96 aa):
MNDPVFTAQKLGELIQLAREASTSFEKAAVFAAVTALGKEFCSATEDGYAREKASYVVHWLSCALGFEMSNRDCYGDLNAAEGEFESLMMALKRPS